Protein AF-A0A0K8PKI9-F1 (afdb_monomer)

Solvent-accessible surface area (backbone atoms only — not comparable to full-atom values): 4333 Å² total; per-residue (Å²): 146,86,89,64,98,84,76,62,96,84,70,49,84,64,59,59,64,73,66,69,59,92,66,64,66,66,57,57,51,49,53,53,49,49,50,51,51,50,51,52,50,47,40,60,71,50,49,39,70,66,39,55,83,73,42,82,75,74,67,69,77,84,78,77,135

Structure (mmCIF, N/CA/C/O backbone):
data_AF-A0A0K8PKI9-F1
#
_entry.id   AF-A0A0K8PKI9-F1
#
loop_
_atom_site.group_PDB
_atom_site.id
_atom_site.type_symbol
_atom_site.label_atom_id
_atom_site.label_alt_id
_atom_site.label_comp_id
_atom_site.label_asym_id
_atom_site.label_entity_id
_atom_site.label_seq_id
_atom_site.pdbx_PDB_ins_code
_atom_site.Cartn_x
_atom_site.Cartn_y
_atom_site.Cartn_z
_atom_site.occupancy
_atom_site.B_iso_or_equiv
_atom_site.auth_seq_id
_atom_site.auth_comp_id
_atom_site.auth_asym_id
_atom_site.auth_atom_id
_atom_site.pdbx_PDB_model_num
ATOM 1 N N . MET A 1 1 ? 17.466 -27.810 -43.520 1.00 48.00 1 MET A N 1
ATOM 2 C CA . MET A 1 1 ? 17.569 -27.514 -42.072 1.00 48.00 1 MET A CA 1
ATOM 3 C C . MET A 1 1 ? 17.107 -26.085 -41.823 1.00 48.00 1 MET A C 1
ATOM 5 O O . MET A 1 1 ? 17.907 -25.177 -41.690 1.00 48.00 1 MET A O 1
ATOM 9 N N . GLY A 1 2 ? 15.788 -25.916 -41.845 1.00 64.06 2 GLY A N 1
ATOM 10 C CA . GLY A 1 2 ? 15.047 -24.687 -41.582 1.00 64.06 2 GLY A CA 1
ATOM 11 C C . GLY A 1 2 ? 13.574 -25.072 -41.668 1.00 64.06 2 GLY A C 1
ATOM 12 O O . GLY A 1 2 ? 13.040 -25.141 -42.766 1.00 64.06 2 GLY A O 1
ATOM 13 N N . LEU A 1 3 ? 12.982 -25.493 -40.544 1.00 57.03 3 LEU A N 1
ATOM 14 C CA . LEU A 1 3 ? 11.604 -26.012 -40.476 1.00 57.03 3 LEU A CA 1
ATOM 15 C C . LEU A 1 3 ? 10.896 -25.643 -39.160 1.00 57.03 3 LEU A C 1
ATOM 17 O O . LEU A 1 3 ? 10.048 -26.384 -38.677 1.00 57.03 3 LEU A O 1
ATOM 21 N N . VAL A 1 4 ? 11.230 -24.494 -38.569 1.00 63.78 4 VAL A N 1
ATOM 22 C CA . VAL A 1 4 ? 10.422 -23.883 -37.505 1.00 63.78 4 VAL A CA 1
ATOM 23 C C . VAL A 1 4 ? 10.478 -22.359 -37.695 1.00 63.78 4 VAL A C 1
ATOM 25 O O . VAL A 1 4 ? 11.566 -21.798 -37.583 1.00 63.78 4 VAL A O 1
ATOM 28 N N . PRO A 1 5 ? 9.358 -21.674 -37.999 1.00 59.78 5 PRO A N 1
ATOM 29 C CA . PRO A 1 5 ? 9.363 -20.248 -38.354 1.00 59.78 5 PRO A CA 1
ATOM 30 C C . PRO A 1 5 ? 9.775 -19.274 -37.234 1.00 59.78 5 PRO A C 1
ATOM 32 O O . PRO A 1 5 ? 9.915 -18.085 -37.495 1.00 59.78 5 PRO A O 1
ATOM 35 N N . TRP A 1 6 ? 9.948 -19.740 -35.994 1.00 64.12 6 TRP A N 1
ATOM 36 C CA . TRP A 1 6 ? 10.079 -18.880 -34.804 1.00 64.12 6 TRP A CA 1
ATOM 37 C C . TRP A 1 6 ? 11.457 -18.901 -34.128 1.00 64.12 6 TRP A C 1
ATOM 39 O O . TRP A 1 6 ? 11.591 -18.374 -33.026 1.00 64.12 6 TRP A O 1
ATOM 49 N N . TYR A 1 7 ? 12.485 -19.498 -34.736 1.00 61.22 7 TYR A N 1
ATOM 50 C CA . TYR A 1 7 ? 13.797 -19.609 -34.090 1.00 61.22 7 TYR A CA 1
ATOM 51 C C . TYR A 1 7 ? 14.911 -18.972 -34.928 1.00 61.22 7 TYR A C 1
ATOM 53 O O . TYR A 1 7 ? 15.618 -19.661 -35.660 1.00 61.22 7 TYR A O 1
ATOM 61 N N . ASP A 1 8 ? 15.060 -17.648 -34.807 1.00 70.00 8 ASP A N 1
ATOM 62 C CA . ASP A 1 8 ? 16.255 -16.9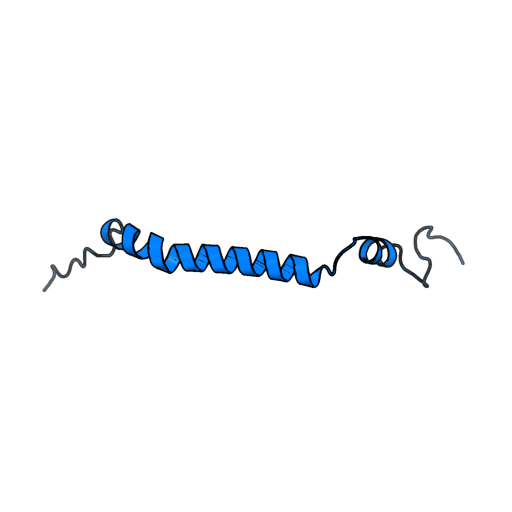18 -35.247 1.00 70.00 8 ASP A CA 1
ATOM 63 C C . ASP A 1 8 ? 17.103 -16.520 -34.026 1.00 70.00 8 ASP A C 1
ATOM 65 O O . ASP A 1 8 ? 16.655 -15.821 -33.114 1.00 70.00 8 ASP A O 1
ATOM 69 N N . GLY A 1 9 ? 18.324 -17.049 -33.981 1.00 64.06 9 GLY A N 1
ATOM 70 C CA . GLY A 1 9 ? 19.203 -17.110 -32.815 1.00 64.06 9 GLY A CA 1
ATOM 71 C C . GLY A 1 9 ? 20.163 -15.934 -32.661 1.00 64.06 9 GLY A C 1
ATOM 72 O O . GLY A 1 9 ? 21.305 -16.159 -32.267 1.00 64.06 9 GLY A O 1
ATOM 73 N N . ARG A 1 10 ? 19.754 -14.696 -32.962 1.00 64.44 10 ARG A N 1
ATOM 74 C CA . ARG A 1 10 ? 20.609 -13.522 -32.690 1.00 64.44 10 ARG A CA 1
ATOM 75 C C .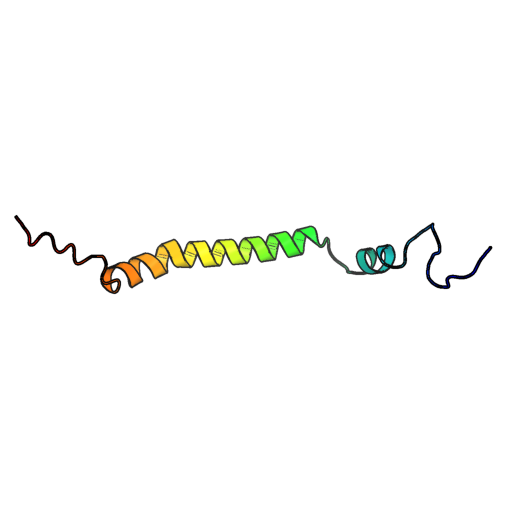 ARG A 1 10 ? 19.990 -12.411 -31.872 1.00 64.44 10 ARG A C 1
ATOM 77 O O . ARG A 1 10 ? 20.728 -11.802 -31.123 1.00 64.44 10 ARG A O 1
ATOM 84 N N . ASP A 1 11 ? 18.680 -12.231 -31.893 1.00 62.88 11 ASP A N 1
ATOM 85 C CA . ASP A 1 11 ? 17.987 -11.307 -31.001 1.00 62.88 11 ASP A CA 1
ATOM 86 C C . ASP A 1 11 ? 16.560 -11.822 -30.883 1.00 62.88 11 ASP A C 1
ATOM 88 O O . ASP A 1 11 ? 15.680 -11.472 -31.668 1.00 62.88 11 ASP A O 1
ATOM 92 N N . GLY A 1 12 ? 16.355 -12.759 -29.952 1.00 59.53 12 GLY A N 1
ATOM 93 C CA . GLY A 1 12 ? 15.061 -13.397 -29.759 1.00 59.53 12 GLY A CA 1
ATOM 94 C C . GLY A 1 12 ? 13.980 -12.330 -29.639 1.00 59.53 12 GLY A C 1
ATOM 95 O O . GLY A 1 12 ? 14.159 -11.350 -28.922 1.00 59.53 12 GLY A O 1
ATOM 96 N N . MET A 1 13 ? 12.871 -12.531 -30.339 1.00 65.12 13 MET A N 1
ATOM 97 C CA . MET A 1 13 ? 11.688 -11.669 -30.463 1.00 65.12 13 MET A CA 1
ATOM 98 C C . MET A 1 13 ? 11.208 -10.970 -29.160 1.00 65.12 13 MET A C 1
ATOM 100 O O . MET A 1 13 ? 10.475 -9.986 -29.195 1.00 65.12 13 MET A O 1
ATOM 104 N N . TYR A 1 14 ? 11.654 -11.444 -27.998 1.00 57.97 14 TYR A N 1
ATOM 105 C CA . TYR A 1 14 ? 11.401 -10.905 -26.665 1.00 57.97 14 TYR A CA 1
ATOM 106 C C . TYR A 1 14 ? 12.363 -9.777 -26.232 1.00 57.97 14 TYR A C 1
ATOM 108 O O . TYR A 1 14 ? 11.987 -8.933 -25.426 1.00 57.97 14 TYR A O 1
ATOM 116 N N . GLY A 1 15 ? 13.588 -9.704 -26.759 1.00 63.22 15 GLY A N 1
ATOM 117 C CA . GLY A 1 15 ? 14.589 -8.702 -26.367 1.00 63.22 15 GLY A CA 1
ATOM 118 C C . GLY A 1 15 ? 14.274 -7.284 -26.855 1.00 63.22 15 GLY A C 1
ATOM 119 O O . GLY A 1 15 ? 14.611 -6.307 -26.186 1.00 63.22 15 GLY A O 1
ATOM 120 N N . TRP A 1 16 ? 13.583 -7.163 -27.992 1.00 59.50 16 TRP A N 1
ATOM 121 C CA . TRP A 1 16 ? 13.174 -5.878 -28.570 1.00 59.50 16 TRP A CA 1
ATOM 122 C C . TRP A 1 16 ? 11.977 -5.268 -27.828 1.00 59.50 16 TRP A C 1
ATOM 124 O O . TRP A 1 16 ? 11.987 -4.071 -27.540 1.00 59.50 16 TRP A O 1
ATOM 134 N N . ILE A 1 17 ? 11.009 -6.096 -27.403 1.00 60.62 17 ILE A N 1
ATOM 135 C CA . ILE A 1 17 ? 9.855 -5.644 -26.608 1.00 60.62 17 ILE A CA 1
ATOM 136 C C . ILE A 1 17 ? 10.302 -5.102 -25.242 1.00 60.62 17 ILE A C 1
ATOM 138 O O . ILE A 1 17 ? 9.803 -4.080 -24.786 1.00 60.62 17 ILE A O 1
ATOM 142 N N . TRP A 1 18 ? 11.313 -5.723 -24.624 1.00 55.53 18 TRP A N 1
ATOM 143 C CA . TRP A 1 18 ? 11.868 -5.285 -23.340 1.00 55.53 18 TRP A CA 1
ATOM 144 C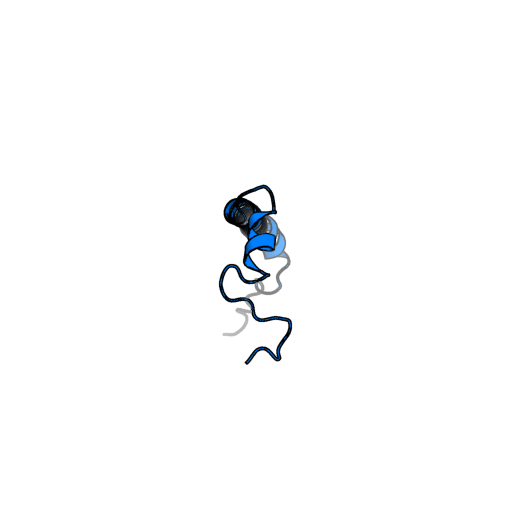 C . TRP A 1 18 ? 12.764 -4.038 -23.439 1.00 55.53 18 TRP A C 1
ATOM 146 O O . TRP A 1 18 ? 13.054 -3.423 -22.415 1.00 55.53 18 TRP A O 1
ATOM 156 N N . ARG A 1 19 ? 13.181 -3.631 -24.650 1.00 63.69 19 ARG A N 1
ATOM 157 C CA . ARG A 1 19 ? 14.034 -2.447 -24.902 1.00 63.69 19 ARG A CA 1
ATOM 158 C C . ARG A 1 19 ? 13.281 -1.243 -25.480 1.00 63.69 19 ARG A C 1
ATOM 160 O O . ARG A 1 19 ? 13.861 -0.164 -25.533 1.00 63.69 19 ARG A O 1
ATOM 167 N N . HIS A 1 20 ? 12.017 -1.402 -25.889 1.00 61.06 20 HIS A N 1
ATOM 168 C CA . HIS A 1 20 ? 11.196 -0.327 -26.470 1.00 61.06 20 HIS A CA 1
ATOM 169 C C . HIS A 1 20 ? 10.284 0.401 -25.468 1.00 61.06 20 HIS A C 1
ATOM 171 O O . HIS A 1 20 ? 9.647 1.385 -25.841 1.00 61.06 20 HIS A O 1
ATOM 177 N N . LEU A 1 21 ? 10.212 -0.032 -24.201 1.00 49.31 21 LEU A N 1
ATOM 178 C CA . LEU A 1 21 ? 9.478 0.716 -23.177 1.00 49.31 21 LEU A CA 1
ATOM 179 C C . LEU A 1 21 ? 10.359 1.832 -22.577 1.00 49.31 21 LEU A C 1
ATOM 181 O O . LEU A 1 21 ? 11.387 1.538 -21.963 1.00 49.31 21 LEU A O 1
ATOM 185 N N . PRO A 1 22 ? 9.971 3.116 -22.718 1.00 47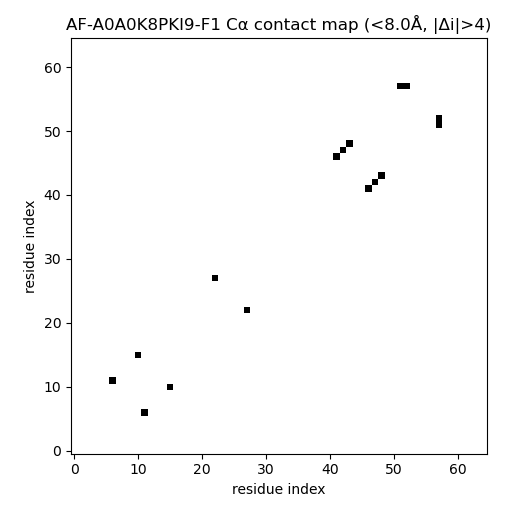.88 22 PRO A N 1
ATOM 186 C CA . PRO A 1 22 ? 10.747 4.240 -22.216 1.00 47.88 22 PRO A CA 1
ATOM 187 C C . PRO A 1 22 ? 10.656 4.312 -20.683 1.00 47.88 22 PRO A C 1
ATOM 189 O O . PRO A 1 22 ? 9.598 4.574 -20.099 1.00 47.88 22 PRO A O 1
ATOM 192 N N . GLY A 1 23 ? 11.799 4.078 -20.036 1.00 53.78 23 GLY A N 1
ATOM 193 C CA . GLY A 1 23 ? 12.002 4.205 -18.592 1.00 53.78 23 GLY A CA 1
ATOM 194 C 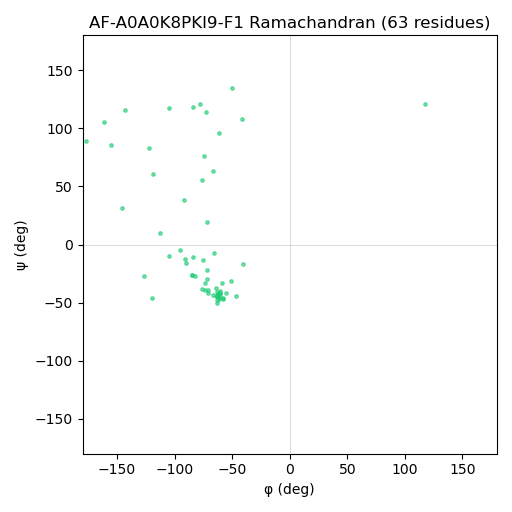C . GLY A 1 23 ? 12.369 2.877 -17.931 1.00 53.78 23 GLY A C 1
ATOM 195 O O . GLY A 1 23 ? 11.600 1.925 -17.978 1.00 53.78 23 GLY A O 1
ATOM 196 N N . ASN A 1 24 ? 13.543 2.854 -17.292 1.00 63.91 24 ASN A N 1
ATOM 197 C CA . ASN A 1 24 ? 14.142 1.726 -16.575 1.00 63.91 24 ASN A CA 1
ATOM 198 C C . ASN A 1 24 ? 13.074 0.968 -15.754 1.00 63.91 24 ASN A C 1
ATOM 200 O O . ASN A 1 24 ? 12.597 1.498 -14.749 1.00 63.91 24 ASN A O 1
ATOM 204 N N . THR A 1 25 ? 12.680 -0.247 -16.159 1.00 66.88 25 THR A N 1
ATOM 205 C CA . THR A 1 25 ? 11.638 -1.055 -15.480 1.00 66.88 25 THR A CA 1
ATOM 206 C C . THR A 1 25 ? 11.900 -1.173 -13.977 1.00 66.88 25 THR A C 1
ATOM 208 O O . THR A 1 25 ? 10.974 -1.155 -13.170 1.00 66.88 25 THR A O 1
ATOM 211 N N . TRP A 1 26 ? 13.178 -1.168 -13.601 1.00 67.94 26 TRP A N 1
ATOM 212 C CA . TRP A 1 26 ? 13.672 -1.100 -12.231 1.00 67.94 26 TRP A CA 1
ATOM 213 C C . TRP A 1 26 ? 13.157 0.096 -11.426 1.00 67.94 26 TRP A C 1
ATOM 215 O O . TRP A 1 26 ? 12.787 -0.077 -10.273 1.00 67.94 26 TRP A O 1
ATOM 225 N N . VAL A 1 27 ? 13.085 1.294 -12.014 1.00 80.12 27 VAL A N 1
ATOM 226 C CA . VAL A 1 27 ? 12.614 2.510 -11.326 1.00 80.12 27 VAL A CA 1
ATOM 227 C C . VAL A 1 27 ? 11.111 2.440 -11.087 1.00 80.12 27 VAL A C 1
ATOM 229 O O . VAL A 1 27 ? 10.650 2.762 -9.997 1.00 80.12 27 VAL A O 1
ATOM 232 N N . ARG A 1 28 ? 10.339 1.963 -12.071 1.00 74.31 28 ARG A N 1
ATOM 233 C CA . ARG A 1 28 ? 8.892 1.757 -11.902 1.00 74.31 28 ARG A CA 1
ATOM 234 C C . ARG A 1 28 ? 8.610 0.694 -10.842 1.00 74.31 28 ARG A C 1
ATOM 236 O O . ARG A 1 28 ? 7.784 0.929 -9.970 1.00 74.31 28 ARG A O 1
ATOM 243 N N . ALA A 1 29 ? 9.344 -0.420 -10.871 1.00 84.12 29 ALA A N 1
ATOM 244 C CA . ALA A 1 29 ? 9.252 -1.461 -9.851 1.00 84.12 29 ALA A CA 1
ATOM 245 C C . ALA A 1 29 ? 9.615 -0.928 -8.455 1.00 84.12 29 ALA A C 1
ATOM 247 O O . ALA A 1 29 ? 8.894 -1.204 -7.502 1.00 84.12 29 ALA A O 1
ATOM 248 N N . LEU A 1 30 ? 10.669 -0.111 -8.337 1.00 88.06 30 LEU A N 1
ATOM 249 C CA . LEU A 1 30 ? 11.060 0.535 -7.080 1.00 88.06 30 LEU A CA 1
ATOM 250 C C . LEU A 1 30 ? 9.982 1.482 -6.553 1.00 88.06 30 LEU A C 1
ATOM 252 O O . LEU A 1 30 ? 9.665 1.430 -5.370 1.00 88.06 30 LEU A O 1
ATOM 256 N N . ILE A 1 31 ? 9.399 2.321 -7.413 1.00 88.56 31 ILE A N 1
ATOM 257 C CA . ILE A 1 31 ? 8.341 3.261 -7.017 1.00 88.56 31 ILE A CA 1
ATOM 258 C C . ILE A 1 31 ? 7.074 2.505 -6.600 1.00 88.56 31 ILE A C 1
ATOM 260 O O . ILE A 1 31 ? 6.487 2.825 -5.570 1.00 88.56 31 ILE A O 1
ATOM 264 N N . SER A 1 32 ? 6.663 1.476 -7.347 1.00 88.81 32 SER A N 1
ATOM 265 C CA . SER A 1 32 ? 5.521 0.635 -6.970 1.00 88.81 32 SER A CA 1
ATOM 266 C C . SER A 1 32 ? 5.764 -0.102 -5.653 1.00 88.81 32 SER A C 1
ATOM 268 O O . SER A 1 32 ? 4.880 -0.123 -4.801 1.00 88.81 32 SER A O 1
ATOM 270 N N . LEU A 1 33 ? 6.963 -0.654 -5.450 1.00 94.75 33 LEU A N 1
ATOM 271 C CA . LEU A 1 33 ? 7.342 -1.295 -4.192 1.00 94.75 33 LEU A CA 1
ATOM 272 C C . LEU A 1 33 ? 7.313 -0.290 -3.034 1.00 94.75 33 LEU A C 1
ATOM 274 O O . LEU A 1 33 ? 6.747 -0.583 -1.985 1.00 94.75 33 LEU A O 1
ATOM 278 N N . ALA A 1 34 ? 7.862 0.909 -3.234 1.00 95.69 34 ALA A N 1
ATOM 279 C CA . ALA A 1 34 ? 7.857 1.971 -2.235 1.00 95.69 34 ALA A CA 1
ATOM 280 C C . ALA A 1 34 ? 6.432 2.400 -1.856 1.00 95.69 34 ALA A C 1
ATOM 282 O O . ALA A 1 34 ? 6.154 2.587 -0.675 1.00 95.69 34 ALA A O 1
ATOM 283 N N . LEU A 1 35 ? 5.513 2.496 -2.825 1.00 95.38 35 LEU A N 1
ATOM 284 C CA . LEU A 1 35 ? 4.101 2.781 -2.553 1.00 95.38 35 LEU A CA 1
ATOM 285 C C . LEU A 1 35 ? 3.442 1.682 -1.717 1.00 95.38 35 LEU A C 1
ATOM 287 O O . LEU A 1 35 ? 2.740 1.991 -0.758 1.00 95.38 35 LEU A O 1
ATOM 291 N N . VAL A 1 36 ? 3.690 0.409 -2.033 1.00 96.56 36 VAL A N 1
ATOM 292 C CA . VAL A 1 36 ? 3.165 -0.715 -1.241 1.00 96.56 36 VAL A CA 1
ATOM 293 C C . VAL A 1 36 ? 3.701 -0.663 0.189 1.00 96.56 36 VAL A C 1
ATOM 295 O O . VAL A 1 36 ? 2.923 -0.751 1.136 1.00 96.56 36 VAL A O 1
ATOM 298 N N . VAL A 1 37 ? 5.008 -0.459 0.359 1.00 96.88 37 VAL A N 1
ATOM 299 C CA . VAL A 1 37 ? 5.637 -0.332 1.683 1.00 96.88 37 VAL A CA 1
ATOM 300 C C . VAL A 1 37 ? 5.060 0.855 2.455 1.00 96.88 37 VAL A C 1
ATOM 302 O O . VAL A 1 37 ? 4.765 0.717 3.639 1.00 96.88 37 VAL A O 1
ATOM 305 N N . ALA A 1 38 ? 4.838 1.995 1.798 1.00 96.75 38 ALA A N 1
ATOM 306 C CA . ALA A 1 38 ? 4.229 3.165 2.421 1.00 96.75 38 ALA A CA 1
ATOM 307 C C . ALA A 1 38 ? 2.798 2.878 2.904 1.00 96.75 38 ALA A C 1
ATOM 309 O O . ALA A 1 38 ? 2.450 3.242 4.026 1.00 96.75 38 ALA A O 1
ATOM 310 N N . VAL A 1 39 ? 1.984 2.181 2.105 1.00 96.31 39 VAL A N 1
ATOM 311 C CA . VAL A 1 39 ? 0.626 1.776 2.505 1.00 96.31 39 VAL A CA 1
ATOM 312 C C . VAL A 1 39 ? 0.669 0.831 3.701 1.00 96.31 39 VAL A C 1
ATOM 314 O O . VAL A 1 39 ? -0.045 1.064 4.673 1.00 96.31 39 VAL A O 1
ATOM 317 N N . VAL A 1 40 ? 1.522 -0.197 3.667 1.00 95.94 40 VAL A N 1
ATOM 318 C CA . VAL A 1 40 ? 1.695 -1.131 4.791 1.00 95.94 40 VAL A CA 1
ATOM 319 C C . VAL A 1 40 ? 2.120 -0.373 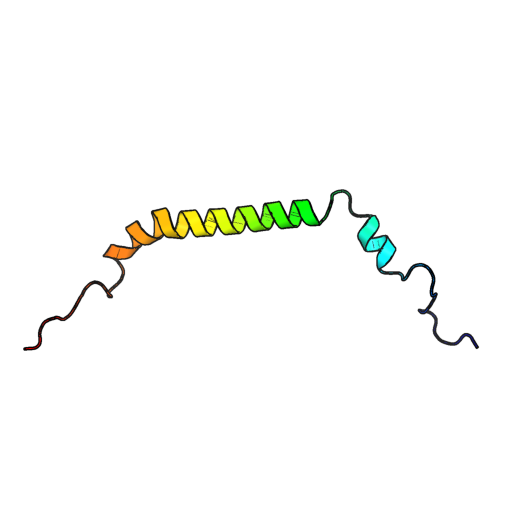6.048 1.00 95.94 40 VAL A C 1
ATOM 321 O O . VAL A 1 40 ? 1.516 -0.556 7.100 1.00 95.94 40 VAL A O 1
ATOM 324 N N . TYR A 1 41 ? 3.092 0.533 5.944 1.00 95.94 41 TYR A N 1
ATOM 325 C CA . TYR A 1 41 ? 3.549 1.351 7.065 1.00 95.94 41 TYR A CA 1
ATOM 326 C C . TYR A 1 41 ? 2.416 2.183 7.678 1.00 95.94 41 TYR A C 1
ATOM 328 O O . TYR A 1 41 ? 2.234 2.170 8.893 1.00 95.94 41 TYR A O 1
ATOM 336 N N . VAL A 1 42 ? 1.612 2.859 6.853 1.00 95.81 42 VAL A N 1
ATOM 337 C CA . VAL A 1 42 ? 0.453 3.631 7.328 1.00 95.81 42 VAL A CA 1
ATOM 338 C C . VAL A 1 42 ? -0.585 2.720 7.985 1.00 95.81 42 VAL A C 1
ATOM 340 O O . VAL A 1 42 ? -1.123 3.067 9.034 1.00 95.81 42 VAL A O 1
ATOM 343 N N . LEU A 1 43 ? -0.835 1.540 7.416 1.00 92.94 43 LEU A N 1
ATOM 344 C CA . LEU A 1 43 ? -1.766 0.566 7.982 1.00 92.94 43 LEU A CA 1
ATOM 345 C C . LEU A 1 43 ? -1.312 0.125 9.384 1.00 92.94 43 LEU A C 1
ATOM 347 O O . LEU A 1 43 ? -2.098 0.140 10.323 1.00 92.94 43 LEU A O 1
ATOM 351 N N . PHE A 1 44 ? -0.026 -0.176 9.564 1.00 90.88 44 PHE A N 1
ATOM 352 C CA . PHE A 1 44 ? 0.516 -0.562 10.869 1.00 90.88 44 PHE A CA 1
ATOM 353 C C . PHE A 1 44 ? 0.593 0.597 11.870 1.00 90.88 44 PHE A C 1
ATOM 355 O O . PHE A 1 44 ? 0.337 0.385 13.047 1.00 90.88 44 PHE A O 1
ATOM 362 N N . GLN A 1 45 ? 0.956 1.809 11.446 1.00 93.75 45 GLN A N 1
ATOM 363 C CA . GLN A 1 45 ? 1.138 2.943 12.364 1.00 93.75 45 GLN A CA 1
ATOM 364 C C . GLN A 1 45 ? -0.162 3.663 12.730 1.00 93.75 45 GLN A C 1
ATOM 366 O O . GLN A 1 45 ? -0.224 4.269 13.793 1.00 93.75 45 GLN A O 1
ATOM 371 N N . TYR A 1 46 ? -1.181 3.627 11.868 1.00 91.62 46 TYR A N 1
ATOM 372 C CA . TYR A 1 46 ? -2.434 4.361 12.083 1.00 91.62 46 TYR A CA 1
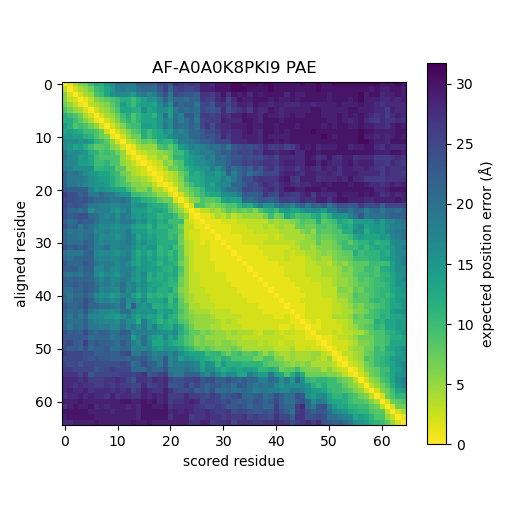ATOM 373 C C . TYR A 1 46 ? -3.657 3.452 12.161 1.00 91.62 46 TYR A C 1
ATOM 375 O O . TYR A 1 46 ? -4.479 3.617 13.060 1.00 91.62 46 TYR A O 1
ATOM 383 N N . VAL A 1 47 ? -3.795 2.490 11.240 1.00 88.94 47 VAL A N 1
ATOM 384 C CA . VAL A 1 47 ? -4.984 1.621 11.209 1.00 88.94 47 VAL A CA 1
ATOM 385 C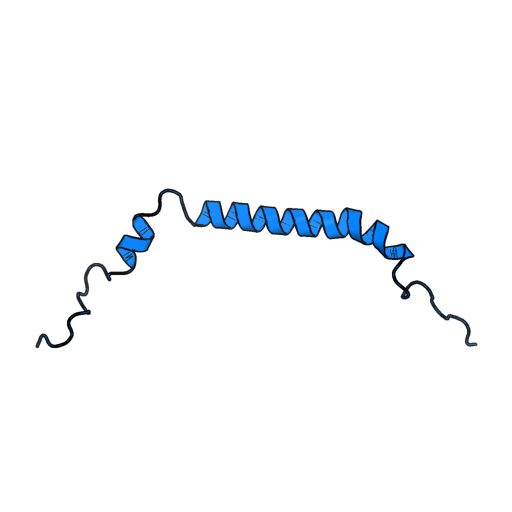 C . VAL A 1 47 ? -4.939 0.611 12.346 1.00 88.94 47 VAL A C 1
ATOM 387 O O . VAL A 1 47 ? -5.972 0.373 12.956 1.00 88.94 47 VAL A O 1
ATOM 390 N N . PHE A 1 48 ? -3.768 0.057 12.670 1.00 85.31 48 PHE A N 1
ATOM 391 C CA . PHE A 1 48 ? -3.637 -0.898 13.768 1.00 85.31 48 PHE A CA 1
ATOM 392 C C . PHE A 1 48 ? -3.982 -0.262 15.126 1.00 85.31 48 PHE A C 1
ATOM 394 O O . PHE A 1 48 ? -4.905 -0.777 15.743 1.00 85.31 48 PHE A O 1
ATOM 401 N N . PRO A 1 49 ? -3.436 0.904 15.535 1.00 85.94 49 PRO A N 1
ATOM 402 C CA . PRO A 1 49 ? -3.857 1.570 16.777 1.00 85.94 49 PRO A CA 1
ATOM 403 C C . PRO A 1 49 ? -5.336 1.929 16.842 1.00 85.94 49 PRO A C 1
ATOM 405 O O . PRO A 1 49 ? -5.944 1.901 17.909 1.00 85.94 49 PRO A O 1
ATOM 408 N N . TRP A 1 50 ? -5.939 2.254 15.698 1.00 87.62 50 TRP A N 1
ATOM 409 C CA . TRP A 1 50 ? -7.378 2.475 15.622 1.00 87.62 50 TRP A CA 1
ATOM 410 C C . TRP A 1 50 ? -8.188 1.170 15.708 1.00 87.62 50 TRP A C 1
ATOM 412 O O . TRP A 1 50 ? -9.289 1.169 16.253 1.00 87.62 50 TRP A O 1
ATOM 422 N N . ALA A 1 51 ? -7.659 0.064 15.181 1.00 82.88 51 ALA A N 1
ATOM 423 C CA . ALA A 1 51 ? -8.307 -1.244 15.171 1.00 82.88 51 ALA A CA 1
ATOM 424 C C . ALA A 1 51 ? -8.080 -2.046 16.463 1.00 82.88 51 ALA A C 1
ATOM 426 O O . ALA A 1 51 ? -8.927 -2.863 16.804 1.00 82.88 51 ALA A O 1
ATOM 427 N N . GLU A 1 52 ? -6.991 -1.811 17.201 1.00 76.62 52 GLU A N 1
ATOM 428 C CA . GLU A 1 52 ? -6.651 -2.462 18.477 1.00 76.62 52 GLU A CA 1
ATOM 429 C C . GLU A 1 52 ? -7.829 -2.527 19.474 1.00 76.62 52 GLU A C 1
ATOM 431 O O . GLU A 1 52 ? -8.070 -3.601 20.026 1.00 76.62 52 GLU A O 1
ATOM 436 N N . PRO A 1 53 ? -8.628 -1.460 19.681 1.00 71.62 53 PRO A N 1
ATOM 437 C CA . PRO A 1 53 ? -9.797 -1.497 20.565 1.00 71.62 53 PRO A CA 1
ATOM 438 C C . PRO A 1 53 ? -10.981 -2.304 20.011 1.00 71.62 53 PRO A C 1
ATOM 440 O O . PRO A 1 53 ? -11.859 -2.700 20.769 1.00 71.62 53 PRO A O 1
ATOM 443 N N . LEU A 1 54 ? -11.045 -2.500 18.691 1.00 73.88 54 LEU A N 1
ATOM 444 C CA . LEU A 1 54 ? -12.118 -3.233 18.007 1.00 73.88 54 LEU A CA 1
ATOM 445 C C . LEU A 1 54 ? -11.809 -4.727 17.882 1.00 73.88 54 LEU A C 1
ATOM 447 O O . LEU A 1 54 ? -12.698 -5.519 17.567 1.00 73.88 54 LEU A O 1
ATOM 451 N N . LEU A 1 55 ? -10.550 -5.115 18.084 1.00 70.75 55 LEU A N 1
ATOM 452 C CA . LEU A 1 55 ? -10.132 -6.502 18.022 1.00 70.75 55 LEU A CA 1
ATOM 453 C C . LEU A 1 55 ? -10.526 -7.226 19.324 1.00 70.75 55 LEU A C 1
ATOM 455 O O . LEU A 1 55 ? -10.027 -6.870 20.393 1.00 70.75 55 LEU A O 1
ATOM 459 N N . PRO A 1 56 ? -11.338 -8.301 19.257 1.00 64.44 56 PRO A N 1
ATOM 460 C CA . PRO A 1 56 ? -11.788 -9.072 20.422 1.00 64.44 56 PRO A CA 1
ATOM 461 C C . PRO A 1 56 ? -10.676 -9.936 21.056 1.00 64.44 56 PRO A C 1
ATOM 463 O O . PRO A 1 56 ? -10.958 -10.896 21.762 1.00 64.44 56 PRO A O 1
ATOM 466 N N . PHE A 1 57 ? -9.402 -9.620 20.791 1.00 58.50 57 PHE A N 1
ATOM 467 C CA . PHE A 1 57 ? -8.228 -10.275 21.376 1.00 58.50 57 PHE A CA 1
ATOM 468 C C . PHE A 1 57 ? -7.744 -9.593 22.667 1.00 58.50 57 PHE A C 1
ATOM 470 O O . PHE A 1 57 ? -6.916 -10.165 23.370 1.00 58.50 57 PHE A O 1
ATOM 477 N N . ASN A 1 58 ? -8.238 -8.385 22.973 1.00 55.22 58 ASN A N 1
ATOM 478 C CA . ASN A 1 58 ? -7.938 -7.673 24.223 1.00 55.22 58 ASN A CA 1
ATOM 479 C C . ASN A 1 58 ? -8.828 -8.099 25.400 1.00 55.22 58 ASN A C 1
ATOM 481 O O . ASN A 1 58 ? -8.506 -7.771 26.541 1.00 55.22 58 ASN A O 1
ATOM 485 N N . ASP A 1 59 ? -9.887 -8.876 25.151 1.00 58.22 59 ASP A N 1
ATOM 486 C CA . ASP A 1 59 ? -10.525 -9.670 26.199 1.00 58.22 59 ASP A CA 1
ATOM 487 C C . ASP A 1 59 ? -9.615 -10.863 26.506 1.00 58.22 59 ASP A C 1
ATOM 489 O O . ASP A 1 59 ? -9.835 -12.004 26.091 1.00 58.22 59 ASP A O 1
ATOM 493 N N . VAL A 1 60 ? -8.538 -10.585 27.241 1.00 58.22 60 VAL A N 1
ATOM 494 C CA . VAL A 1 60 ? -7.900 -11.607 28.052 1.00 58.22 60 VAL A CA 1
ATOM 495 C C . VAL A 1 60 ? -8.953 -12.057 29.056 1.00 58.22 60 VAL A C 1
ATOM 497 O O . VAL A 1 60 ? -9.150 -11.448 30.102 1.00 58.22 60 VAL A O 1
ATOM 500 N N . THR A 1 61 ? -9.655 -13.140 28.744 1.00 56.34 61 THR A N 1
ATOM 501 C CA . THR A 1 61 ? -10.398 -13.913 29.736 1.00 56.34 61 THR A CA 1
ATOM 502 C C . THR A 1 61 ? -9.398 -14.567 30.696 1.00 56.34 61 THR A C 1
ATOM 504 O O . THR A 1 61 ? -9.309 -15.793 30.773 1.00 56.34 61 THR A O 1
ATOM 507 N N . VAL A 1 62 ? -8.628 -13.765 31.444 1.00 59.94 62 VAL A N 1
ATOM 508 C CA . VAL A 1 62 ? -8.004 -14.182 32.707 1.00 59.94 62 VAL A CA 1
ATOM 509 C C . VAL A 1 62 ? -9.098 -14.186 33.776 1.00 59.94 62 VAL A C 1
ATOM 511 O O . VAL A 1 62 ? -9.015 -13.520 34.796 1.00 59.94 62 VAL A O 1
ATOM 514 N N . ASP A 1 63 ? -10.156 -14.937 33.500 1.00 60.66 63 ASP A N 1
ATOM 515 C CA . ASP A 1 63 ? -11.175 -15.347 34.453 1.00 60.66 63 ASP A CA 1
AT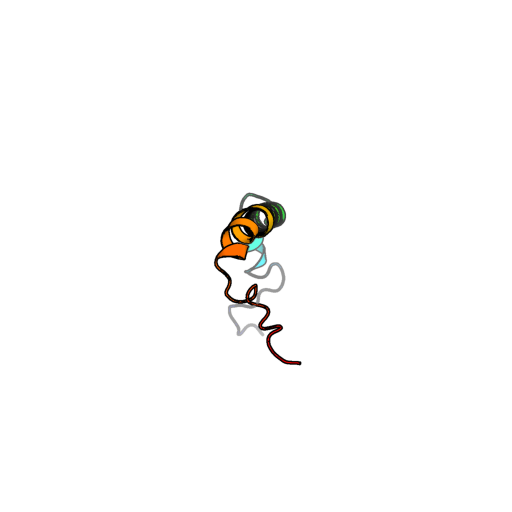OM 516 C C . ASP A 1 63 ? -11.132 -16.874 34.482 1.00 60.66 63 ASP A C 1
ATOM 518 O O . ASP A 1 63 ? -12.085 -17.544 34.095 1.00 60.66 63 ASP A O 1
ATOM 522 N N . ASN A 1 64 ? -9.988 -17.458 34.855 1.00 55.97 64 ASN A N 1
ATOM 523 C CA . ASN A 1 64 ? -10.018 -18.786 35.461 1.00 55.97 64 ASN A CA 1
ATOM 524 C C . ASN A 1 64 ? -8.735 -19.125 36.243 1.00 55.97 64 ASN A C 1
ATOM 526 O O . ASN A 1 64 ? -7.730 -19.512 35.645 1.00 55.97 64 ASN A O 1
ATOM 530 N N . GLN A 1 65 ? -8.888 -19.079 37.574 1.00 45.75 65 GLN A N 1
ATOM 531 C CA . GLN A 1 65 ? -8.070 -19.643 38.666 1.00 45.75 65 GLN A CA 1
ATOM 532 C C . GLN A 1 65 ? -6.857 -18.873 39.197 1.00 45.75 65 GLN A C 1
ATOM 534 O O . GLN A 1 65 ? -5.851 -18.712 38.478 1.00 45.75 65 GLN A O 1
#

pLDDT: mean 72.39, std 15.73, range [45.75, 96.88]

Sequence (65 aa):
MGLVPWYDGRDGMYGWIWRHLPGNTWVRALISLALVVAVVYVLFQYVFPWAEPLLPFNDVTVDNQ

Organism: Streptomyces azureus (NCBI:txid146537)

Secondary structure (DSSP, 8-state):
----TT--SSS-THHHHTTSSSS-HHHHHHHHHHHHHHHHHHIIIIIHHHHGGGSTTS-------

Foldseek 3Di:
DDDDPQDDPDQHPVNVVVVPDPDDVVVVVVVVVVVVVVVVVCCVPPVCVVCVVVDPPVPPCPVDD

Mean predicted aligned error: 15.74 Å

Radius of gyration: 26.4 Å; Cα contacts (8 Å, |Δi|>4): 8; chains: 1; bounding box: 33×32×81 Å